Protein AF-A0A5E4NGT5-F1 (afdb_monomer_lite)

pLDDT: mean 90.68, std 8.02, range [58.66, 97.12]

Structure (mmCIF, N/CA/C/O backbone):
data_AF-A0A5E4NGT5-F1
#
_entry.id   AF-A0A5E4NGT5-F1
#
loop_
_atom_site.group_PDB
_atom_site.id
_atom_site.type_symbol
_atom_site.label_atom_id
_atom_site.label_alt_id
_atom_site.label_comp_id
_atom_site.label_asym_id
_atom_site.label_entity_id
_atom_site.label_seq_id
_atom_site.pdbx_PDB_ins_code
_atom_site.Cartn_x
_atom_site.Cartn_y
_atom_site.Cartn_z
_atom_site.occupancy
_atom_site.B_iso_or_equiv
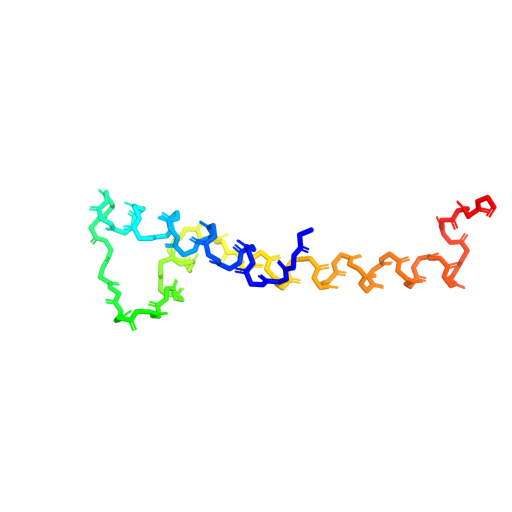_atom_site.auth_seq_id
_atom_site.auth_comp_id
_atom_site.auth_asym_id
_atom_site.auth_atom_id
_atom_site.pdbx_PDB_model_num
ATOM 1 N N . MET A 1 1 ? 16.448 4.890 -3.033 1.00 58.66 1 MET A N 1
ATOM 2 C CA . MET A 1 1 ? 15.552 4.412 -1.948 1.00 58.66 1 MET A CA 1
ATOM 3 C C . MET A 1 1 ? 15.714 2.906 -1.767 1.00 58.66 1 MET A C 1
ATOM 5 O O . MET A 1 1 ? 15.572 2.181 -2.748 1.00 58.66 1 MET A O 1
ATOM 9 N N . SER A 1 2 ? 16.014 2.424 -0.559 1.00 73.75 2 SER A N 1
ATOM 10 C CA . SER A 1 2 ? 16.021 0.986 -0.230 1.00 73.75 2 SER A CA 1
ATOM 11 C C . SER A 1 2 ? 14.595 0.461 0.017 1.00 73.75 2 SER A C 1
ATOM 13 O O . SER A 1 2 ? 13.690 1.263 0.259 1.00 73.75 2 SER A O 1
ATOM 15 N N . SER A 1 3 ? 14.384 -0.864 -0.047 1.00 75.81 3 SER A N 1
ATOM 16 C CA . SER A 1 3 ? 13.071 -1.502 0.211 1.00 75.81 3 SER A CA 1
ATOM 17 C C . SER A 1 3 ? 12.479 -1.079 1.567 1.00 75.81 3 SER A C 1
ATOM 19 O O . SER A 1 3 ? 11.314 -0.703 1.666 1.00 75.81 3 SER A O 1
ATOM 21 N N . TYR A 1 4 ? 13.343 -0.966 2.579 1.00 84.19 4 TYR A N 1
ATOM 22 C CA . TYR 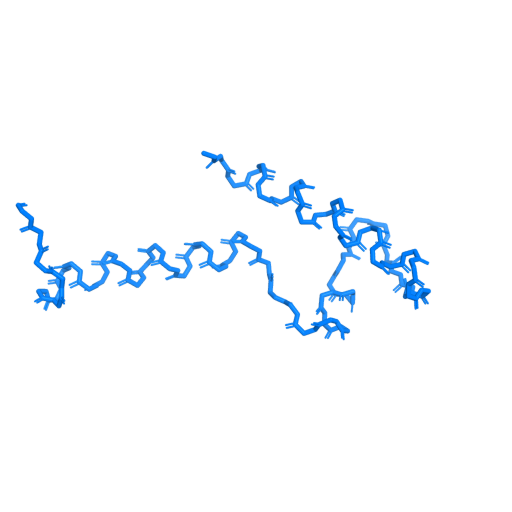A 1 4 ? 13.000 -0.516 3.928 1.00 84.19 4 TYR A CA 1
ATOM 23 C C . TYR A 1 4 ? 12.345 0.876 3.990 1.00 84.19 4 TYR A C 1
ATOM 25 O O . TYR A 1 4 ? 11.430 1.110 4.778 1.00 84.19 4 TYR A O 1
ATOM 33 N N . GLN A 1 5 ? 12.787 1.828 3.160 1.00 89.31 5 GLN A N 1
ATOM 34 C CA . GLN A 1 5 ? 12.210 3.178 3.179 1.00 89.31 5 GLN A CA 1
ATOM 35 C C . GLN A 1 5 ? 10.794 3.198 2.593 1.00 89.31 5 GLN A C 1
ATOM 37 O O . GLN A 1 5 ? 9.930 3.896 3.120 1.00 89.31 5 GLN A O 1
ATOM 42 N N . LEU A 1 6 ? 10.539 2.403 1.547 1.00 89.81 6 LEU A N 1
ATOM 43 C CA . LEU A 1 6 ? 9.196 2.236 0.978 1.00 89.81 6 LEU A CA 1
ATOM 44 C C . LEU A 1 6 ? 8.238 1.626 2.000 1.00 89.81 6 LEU A C 1
ATOM 46 O O . LEU A 1 6 ? 7.136 2.135 2.193 1.00 89.81 6 LEU A O 1
ATOM 50 N N . GLU A 1 7 ? 8.691 0.588 2.696 1.00 89.88 7 GLU A N 1
ATOM 51 C CA . GLU A 1 7 ? 7.909 -0.070 3.735 1.00 89.88 7 GLU A CA 1
ATOM 52 C C . GLU A 1 7 ? 7.560 0.894 4.878 1.00 89.88 7 GLU A C 1
ATOM 54 O O . GLU A 1 7 ? 6.406 0.974 5.296 1.00 89.88 7 GLU A O 1
ATOM 59 N N . ARG A 1 8 ? 8.520 1.702 5.346 1.00 92.06 8 ARG A N 1
ATOM 60 C CA . ARG A 1 8 ? 8.271 2.716 6.385 1.00 92.06 8 ARG A CA 1
ATOM 61 C C . ARG A 1 8 ? 7.251 3.765 5.961 1.00 92.06 8 ARG A C 1
ATOM 63 O O . ARG A 1 8 ? 6.373 4.106 6.754 1.00 92.06 8 ARG A O 1
ATOM 70 N N . VAL A 1 9 ? 7.369 4.284 4.738 1.00 94.19 9 VAL A 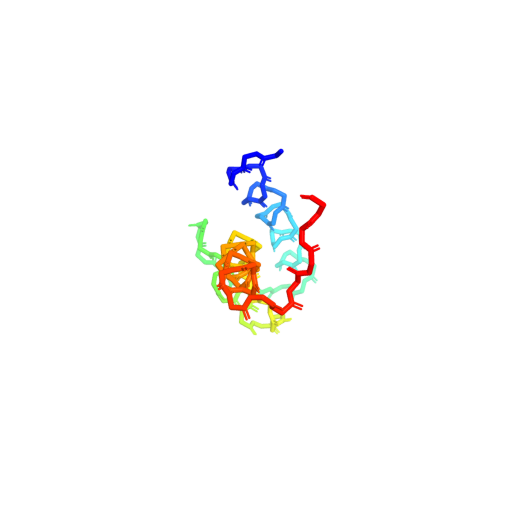N 1
ATOM 71 C CA . VAL A 1 9 ? 6.419 5.270 4.199 1.00 94.19 9 VAL A CA 1
ATOM 72 C C . VAL A 1 9 ? 5.022 4.660 4.126 1.00 94.19 9 VAL A C 1
ATOM 74 O O . VAL A 1 9 ? 4.068 5.257 4.625 1.00 94.19 9 VAL A O 1
ATOM 77 N N . GLN A 1 10 ? 4.907 3.442 3.596 1.00 95.06 10 GLN A N 1
ATOM 78 C CA . GLN A 1 10 ? 3.626 2.756 3.490 1.00 95.06 10 GLN A CA 1
ATOM 79 C C . GLN A 1 10 ? 3.020 2.448 4.862 1.00 95.06 10 GLN A C 1
ATOM 81 O O . GLN A 1 10 ? 1.853 2.745 5.086 1.00 95.06 10 GLN A O 1
ATOM 86 N N . ARG A 1 11 ? 3.801 1.935 5.820 1.00 94.19 11 ARG A N 1
ATOM 87 C CA . ARG A 1 11 ? 3.330 1.677 7.192 1.00 94.19 11 ARG A CA 1
ATOM 88 C C . ARG A 1 11 ? 2.838 2.955 7.876 1.00 94.19 11 ARG A C 1
ATOM 90 O O . ARG A 1 11 ? 1.829 2.917 8.574 1.00 94.19 11 ARG A O 1
ATOM 97 N N . LYS A 1 12 ? 3.511 4.094 7.666 1.00 95.50 12 LYS A N 1
ATOM 98 C CA . LYS A 1 12 ? 3.072 5.389 8.213 1.00 95.50 12 LYS A CA 1
ATOM 99 C C . LYS A 1 12 ? 1.731 5.825 7.618 1.00 95.50 12 LYS A C 1
ATOM 101 O O . LYS A 1 12 ? 0.866 6.278 8.362 1.00 95.50 12 LYS A O 1
ATOM 106 N N . PHE A 1 13 ? 1.554 5.648 6.310 1.00 96.12 13 PHE A N 1
ATOM 107 C CA . PHE A 1 13 ? 0.282 5.897 5.635 1.00 96.12 13 PHE A CA 1
ATOM 108 C C . PHE A 1 13 ? -0.831 4.972 6.151 1.00 96.12 13 PHE A C 1
ATOM 110 O O . PHE A 1 13 ? -1.881 5.460 6.554 1.00 96.12 13 PHE A O 1
ATOM 117 N N . LEU A 1 14 ? -0.591 3.659 6.213 1.00 95.75 14 LEU A N 1
ATOM 118 C CA . LEU A 1 14 ? -1.598 2.675 6.629 1.00 95.75 14 LEU A CA 1
ATOM 119 C C . LEU A 1 14 ? -2.025 2.865 8.085 1.00 95.75 14 LEU A C 1
ATOM 121 O O . LEU A 1 14 ? -3.210 2.765 8.376 1.00 95.75 14 LEU A O 1
ATOM 125 N N . ARG A 1 15 ? -1.094 3.224 8.978 1.00 95.25 15 ARG A N 1
ATOM 126 C CA . ARG A 1 15 ? -1.412 3.600 10.364 1.00 95.25 15 ARG A CA 1
ATOM 127 C C . ARG A 1 15 ? -2.334 4.814 10.441 1.00 95.25 15 ARG A C 1
ATOM 129 O O . ARG A 1 15 ? -3.225 4.869 11.279 1.00 95.25 15 ARG A O 1
ATOM 136 N N . PHE A 1 16 ? -2.083 5.820 9.610 1.00 95.88 16 PHE A N 1
ATOM 137 C CA . PHE A 1 16 ? -2.926 7.008 9.579 1.00 95.88 16 PHE A CA 1
ATOM 138 C C . PHE A 1 16 ? -4.310 6.685 9.002 1.00 95.88 16 PHE A C 1
ATOM 140 O O . PHE A 1 16 ? -5.322 7.079 9.575 1.00 95.88 16 PHE A O 1
ATOM 147 N N . ALA A 1 17 ? -4.360 5.914 7.916 1.00 95.75 17 ALA A N 1
ATOM 148 C CA . ALA A 1 17 ? -5.608 5.499 7.290 1.00 95.75 17 ALA A CA 1
ATOM 149 C C . ALA A 1 17 ? -6.463 4.626 8.220 1.00 95.75 17 ALA A C 1
ATOM 151 O O . ALA A 1 17 ? -7.660 4.868 8.328 1.00 95.75 17 ALA A O 1
ATOM 152 N N . SER A 1 18 ? -5.865 3.664 8.933 1.00 95.25 18 SER A N 1
ATOM 153 C CA . SER A 1 18 ? -6.600 2.818 9.880 1.00 95.25 18 SER A CA 1
ATOM 154 C C . SER A 1 18 ? -7.197 3.623 11.029 1.00 95.25 18 SER A C 1
ATOM 156 O O . SER A 1 18 ? -8.343 3.386 11.401 1.00 95.25 18 SER A O 1
ATOM 158 N N . PHE A 1 19 ? -6.472 4.628 11.528 1.00 94.94 19 PHE A N 1
ATOM 159 C CA . PHE A 1 19 ? -6.987 5.561 12.528 1.00 94.94 19 PHE A CA 1
ATOM 160 C C . PHE A 1 19 ? -8.183 6.372 12.007 1.00 94.94 19 PHE A C 1
ATOM 162 O O . PHE A 1 19 ? -9.221 6.424 12.662 1.00 94.94 19 PHE A O 1
ATOM 169 N N . VAL A 1 20 ? -8.061 6.982 10.822 1.00 97.12 20 VAL A N 1
ATOM 170 C CA . VAL A 1 20 ? -9.124 7.822 10.238 1.00 97.12 20 VAL A CA 1
ATOM 171 C C . VAL A 1 20 ? -10.367 7.001 9.883 1.00 97.12 20 VAL A C 1
ATOM 173 O O . VAL A 1 20 ? -11.487 7.452 10.108 1.00 97.12 20 VAL A O 1
ATOM 176 N N . LEU A 1 21 ? -10.177 5.795 9.347 1.00 95.56 21 LEU A N 1
ATOM 177 C CA . LEU A 1 21 ? -11.253 4.934 8.847 1.00 95.56 21 LEU A CA 1
ATOM 178 C C . LEU A 1 21 ? -11.776 3.939 9.888 1.00 95.56 21 LEU A C 1
ATOM 180 O O . LEU A 1 21 ? -12.694 3.185 9.582 1.00 95.56 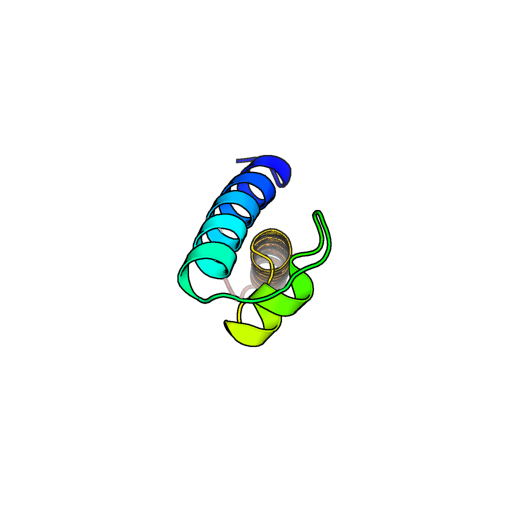21 LEU A O 1
ATOM 184 N N . LYS A 1 22 ? -11.212 3.942 11.104 1.00 94.94 22 LYS A N 1
ATOM 185 C CA . LYS A 1 22 ? -11.555 3.015 12.195 1.00 94.94 22 LYS A CA 1
ATOM 186 C C . LYS A 1 22 ? -11.475 1.545 11.767 1.00 94.94 22 LYS A C 1
ATOM 188 O O . LYS A 1 22 ? -12.363 0.753 12.063 1.00 94.94 22 LYS A O 1
ATOM 193 N N . ILE A 1 23 ? -10.414 1.200 11.041 1.00 94.12 23 ILE A N 1
ATOM 194 C CA . ILE A 1 23 ? -10.152 -0.178 10.619 1.00 94.12 23 ILE A CA 1
ATOM 195 C C . ILE A 1 23 ? -9.309 -0.840 11.701 1.00 94.12 23 ILE A C 1
ATOM 197 O O . ILE A 1 23 ? -8.178 -0.411 11.947 1.00 94.12 23 ILE A O 1
ATOM 201 N N . ASP A 1 24 ? -9.836 -1.897 12.308 1.00 90.88 24 ASP A N 1
ATOM 202 C CA . ASP A 1 24 ? -9.072 -2.709 13.246 1.00 90.88 24 A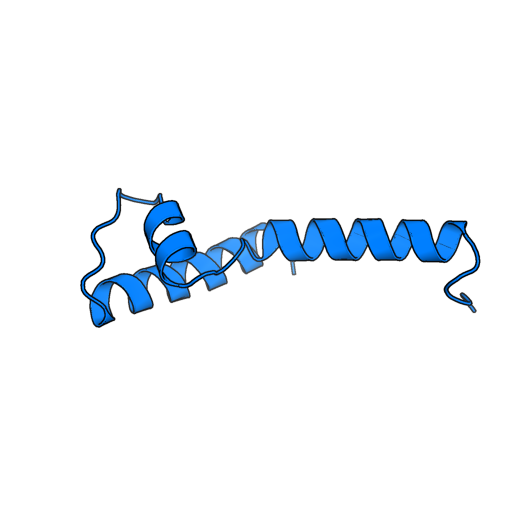SP A CA 1
ATOM 203 C C . ASP A 1 24 ? -7.963 -3.472 12.518 1.00 90.88 24 ASP A C 1
ATOM 205 O O . ASP A 1 24 ? -8.142 -4.006 11.419 1.00 90.88 24 ASP A O 1
ATOM 209 N N . TYR A 1 25 ? -6.785 -3.509 13.132 1.00 88.88 25 TYR A N 1
ATOM 210 C CA . TYR A 1 25 ? -5.629 -4.203 12.585 1.00 88.88 25 TYR A CA 1
ATOM 211 C C . TYR A 1 25 ? -4.743 -4.739 13.707 1.00 88.88 25 TYR A C 1
ATOM 213 O O . TYR A 1 25 ? -4.681 -4.177 14.804 1.00 88.88 25 TYR A O 1
ATOM 221 N N . LEU A 1 26 ? -4.048 -5.839 13.425 1.00 87.75 26 LEU A N 1
ATOM 222 C CA . LEU A 1 26 ? -3.089 -6.418 14.355 1.00 87.75 26 LEU A CA 1
ATOM 223 C C . LEU A 1 26 ? -1.799 -5.587 14.348 1.00 87.75 26 LEU A C 1
ATOM 225 O O . LEU A 1 26 ? -1.381 -5.055 13.321 1.00 87.75 26 LEU A O 1
ATOM 229 N N . LEU A 1 27 ? -1.146 -5.464 15.503 1.00 83.06 27 LEU A N 1
ATOM 230 C CA . LEU A 1 27 ? 0.064 -4.658 15.644 1.00 83.06 27 LEU A CA 1
ATOM 231 C C . LEU A 1 27 ? 1.115 -5.041 14.581 1.00 83.06 27 LEU A C 1
ATOM 233 O O . LEU A 1 27 ? 1.579 -6.173 14.524 1.00 83.06 27 LEU A O 1
ATOM 237 N N . HIS A 1 28 ? 1.493 -4.064 13.753 1.00 80.50 28 HIS A N 1
ATOM 238 C CA . HIS A 1 28 ? 2.418 -4.200 12.616 1.00 80.50 28 HIS A CA 1
ATOM 239 C C . HIS A 1 28 ? 1.955 -5.078 11.443 1.00 80.50 28 HIS A C 1
ATOM 241 O O . HIS A 1 28 ? 2.671 -5.123 10.438 1.00 80.50 28 HIS A O 1
ATOM 247 N N . ASP A 1 29 ? 0.769 -5.672 11.504 1.00 89.50 29 ASP A N 1
ATOM 248 C CA . ASP A 1 29 ? 0.133 -6.334 10.373 1.00 89.50 29 ASP A CA 1
ATOM 249 C C . ASP A 1 29 ? -0.945 -5.419 9.783 1.00 89.50 29 ASP A C 1
ATOM 251 O O . ASP A 1 29 ? -2.022 -5.213 10.341 1.00 89.50 29 ASP A O 1
ATOM 255 N N . TYR A 1 30 ? -0.619 -4.831 8.635 1.00 92.19 30 TYR A N 1
ATOM 256 C CA . TYR A 1 30 ? -1.511 -3.928 7.914 1.00 92.19 30 TYR A CA 1
ATOM 257 C C . TYR A 1 30 ? -2.201 -4.607 6.725 1.00 92.19 30 TYR A C 1
ATOM 259 O O . TYR A 1 30 ? -2.753 -3.912 5.872 1.00 92.19 30 TYR A O 1
ATOM 267 N N . THR A 1 31 ? -2.188 -5.941 6.649 1.00 93.38 31 THR A N 1
ATOM 268 C CA . THR A 1 31 ? -2.784 -6.694 5.534 1.00 93.38 31 THR A CA 1
ATOM 269 C C . THR A 1 31 ? -4.283 -6.422 5.419 1.00 93.38 31 THR A C 1
ATOM 271 O O . THR A 1 31 ? -4.779 -6.156 4.327 1.00 93.38 31 THR A O 1
ATOM 274 N N . THR A 1 32 ? -4.996 -6.359 6.547 1.00 92.75 32 THR A N 1
ATOM 275 C CA . THR A 1 32 ? -6.428 -6.012 6.582 1.00 92.75 32 THR A CA 1
ATOM 276 C C . THR A 1 32 ? -6.693 -4.598 6.067 1.00 92.75 32 THR A C 1
ATOM 278 O O . THR A 1 32 ? -7.617 -4.380 5.288 1.00 92.75 32 THR A O 1
ATOM 281 N N . VAL A 1 33 ? -5.847 -3.633 6.442 1.00 95.56 33 VAL A N 1
ATOM 282 C CA . VAL A 1 33 ? -5.971 -2.234 6.000 1.00 95.56 33 VAL A CA 1
ATOM 283 C C . VAL A 1 33 ? -5.686 -2.116 4.502 1.00 95.56 33 VAL A C 1
ATOM 285 O O . VAL A 1 33 ? -6.384 -1.396 3.794 1.00 95.56 33 VAL A O 1
ATOM 288 N N . LEU A 1 34 ? -4.691 -2.850 3.999 1.00 95.75 34 LEU A N 1
ATOM 289 C CA . LEU A 1 34 ? -4.386 -2.928 2.570 1.00 95.75 34 LEU A CA 1
ATOM 290 C C . LEU A 1 34 ? -5.546 -3.518 1.774 1.00 95.75 34 LEU A C 1
ATOM 292 O O . LEU A 1 34 ? -5.945 -2.926 0.775 1.00 95.75 34 LEU A O 1
ATOM 296 N N . ALA A 1 35 ? -6.106 -4.637 2.236 1.00 95.31 35 ALA A N 1
ATOM 297 C CA . ALA A 1 35 ? -7.239 -5.288 1.592 1.00 95.31 35 ALA A CA 1
ATOM 298 C C . ALA A 1 35 ? -8.468 -4.369 1.557 1.00 95.31 35 ALA A C 1
ATOM 300 O O . ALA A 1 35 ? -9.078 -4.202 0.503 1.00 95.31 35 ALA A O 1
ATOM 301 N N . TYR A 1 36 ? -8.775 -3.706 2.677 1.00 95.19 36 TYR A N 1
ATOM 302 C CA . TYR A 1 36 ? -9.881 -2.752 2.770 1.00 95.19 36 TYR A CA 1
ATOM 303 C C . TYR A 1 36 ? -9.725 -1.581 1.787 1.00 95.19 36 TYR A C 1
ATOM 305 O O . TYR A 1 36 ? -10.689 -1.161 1.154 1.00 95.19 36 TYR A O 1
ATOM 313 N N . LEU A 1 37 ? -8.501 -1.070 1.626 1.00 95.31 37 LEU A N 1
ATOM 314 C CA . LEU A 1 37 ? -8.185 0.026 0.705 1.00 95.31 37 LEU A CA 1
ATOM 315 C C . LEU A 1 37 ? -7.902 -0.430 -0.735 1.00 95.31 37 LEU A C 1
ATOM 317 O O . LEU A 1 37 ? -7.618 0.414 -1.582 1.00 95.31 37 LEU A O 1
ATOM 321 N N . GLN A 1 38 ? -7.941 -1.738 -1.012 1.00 95.94 38 GLN A N 1
ATOM 322 C CA . GLN A 1 38 ? -7.566 -2.335 -2.300 1.00 95.94 38 GLN A CA 1
ATOM 323 C C . GLN A 1 38 ? -6.149 -1.938 -2.761 1.00 95.94 38 GLN A C 1
ATOM 325 O O . GLN A 1 38 ? -5.890 -1.670 -3.935 1.00 95.94 38 GLN A O 1
ATOM 330 N N . LEU A 1 39 ? -5.208 -1.886 -1.818 1.00 95.00 39 LEU A N 1
ATOM 331 C CA . LEU A 1 39 ? -3.813 -1.521 -2.055 1.00 95.00 39 LEU A CA 1
ATOM 332 C C . LEU A 1 39 ? -2.898 -2.749 -1.989 1.00 95.00 39 LEU A C 1
ATOM 334 O O . LEU A 1 39 ? -3.104 -3.657 -1.192 1.00 95.00 39 LEU A O 1
ATOM 338 N N . ALA A 1 40 ? -1.821 -2.727 -2.773 1.00 93.44 40 ALA A N 1
ATOM 339 C CA . ALA A 1 40 ? -0.717 -3.684 -2.673 1.00 93.44 40 ALA A CA 1
ATOM 340 C C . ALA A 1 40 ? 0.476 -3.085 -1.908 1.00 93.44 40 ALA A C 1
ATOM 342 O O . ALA A 1 40 ? 0.618 -1.858 -1.809 1.00 93.44 40 ALA A O 1
ATOM 343 N N . PHE A 1 41 ? 1.387 -3.929 -1.417 1.00 92.50 41 PHE A N 1
ATOM 344 C CA . PHE A 1 41 ? 2.651 -3.448 -0.864 1.00 92.50 41 PHE A CA 1
ATOM 345 C C . PHE A 1 41 ? 3.479 -2.731 -1.939 1.00 92.50 41 PHE A C 1
ATOM 347 O O . PHE A 1 41 ? 3.624 -3.193 -3.073 1.00 92.50 41 PHE A O 1
ATOM 354 N N . LEU A 1 42 ? 4.047 -1.576 -1.590 1.00 92.81 42 LEU A N 1
ATOM 355 C CA . LEU A 1 42 ? 4.887 -0.799 -2.499 1.00 92.81 42 LEU A CA 1
ATOM 356 C C . LEU A 1 42 ? 6.182 -1.546 -2.843 1.00 92.81 42 LEU A C 1
ATOM 358 O O . LEU A 1 42 ? 6.701 -1.387 -3.948 1.00 92.81 42 LEU A O 1
ATOM 362 N N . ALA A 1 43 ? 6.690 -2.357 -1.911 1.00 90.25 43 ALA A N 1
ATOM 363 C CA . ALA A 1 43 ? 7.833 -3.231 -2.146 1.00 90.25 43 ALA A CA 1
ATOM 364 C C . ALA A 1 43 ? 7.528 -4.256 -3.251 1.00 90.25 43 ALA A C 1
ATOM 366 O O . ALA A 1 43 ? 8.291 -4.338 -4.213 1.00 90.25 43 ALA A O 1
ATOM 367 N N . ASP A 1 44 ? 6.379 -4.931 -3.176 1.00 91.50 44 ASP A N 1
ATOM 368 C CA . ASP A 1 44 ? 5.941 -5.914 -4.176 1.00 91.50 44 ASP A CA 1
ATOM 369 C C . ASP A 1 44 ? 5.710 -5.262 -5.538 1.00 91.50 44 ASP A C 1
ATOM 371 O O . ASP A 1 44 ? 6.203 -5.745 -6.557 1.00 91.50 44 ASP A O 1
ATOM 375 N N . ARG A 1 45 ? 5.035 -4.102 -5.568 1.00 92.00 45 ARG A N 1
ATOM 376 C CA . ARG A 1 45 ? 4.854 -3.329 -6.808 1.00 92.00 45 ARG A CA 1
ATOM 377 C C . ARG 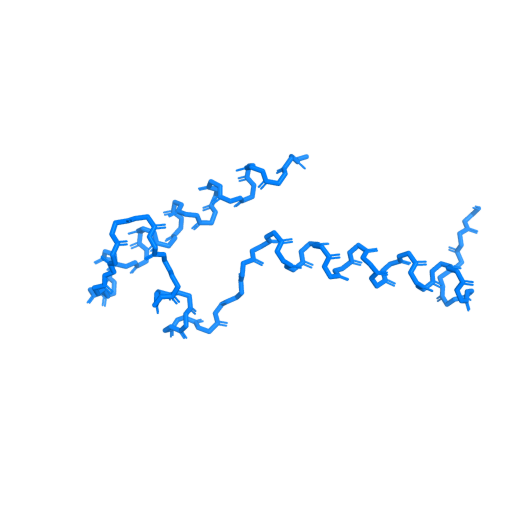A 1 45 ? 6.196 -2.999 -7.450 1.00 92.00 45 ARG A C 1
ATOM 379 O O . ARG A 1 45 ? 6.362 -3.198 -8.648 1.00 92.00 45 ARG A O 1
ATOM 386 N N . ARG A 1 46 ? 7.167 -2.526 -6.665 1.00 92.12 46 ARG A N 1
ATOM 387 C CA . ARG A 1 46 ? 8.509 -2.220 -7.171 1.00 92.12 46 ARG A CA 1
ATOM 388 C C . ARG A 1 46 ? 9.228 -3.471 -7.667 1.00 92.12 46 ARG A C 1
ATOM 390 O O . ARG A 1 46 ? 9.873 -3.409 -8.708 1.00 92.12 46 ARG A O 1
ATOM 397 N N . HIS A 1 47 ? 9.132 -4.579 -6.939 1.00 92.56 47 HIS A N 1
ATOM 398 C CA . HIS A 1 47 ? 9.732 -5.846 -7.340 1.00 92.56 47 HIS A CA 1
ATOM 399 C C . HIS A 1 47 ? 9.179 -6.313 -8.693 1.00 92.56 47 HIS A C 1
ATOM 401 O O . HIS A 1 47 ? 9.951 -6.549 -9.620 1.00 92.56 47 HIS A O 1
ATOM 407 N N . ASN A 1 48 ? 7.854 -6.319 -8.846 1.00 94.12 48 ASN A N 1
ATOM 408 C CA . ASN A 1 48 ? 7.186 -6.716 -10.085 1.00 94.12 48 ASN A CA 1
ATOM 409 C C . ASN A 1 48 ? 7.522 -5.783 -11.253 1.00 94.12 48 ASN A C 1
ATOM 411 O O . ASN A 1 48 ? 7.793 -6.254 -12.358 1.00 94.12 48 ASN A O 1
ATOM 415 N N . THR A 1 49 ? 7.561 -4.467 -11.022 1.00 92.25 49 THR A N 1
ATOM 416 C CA . THR A 1 49 ? 7.975 -3.502 -12.051 1.00 92.25 49 THR A CA 1
ATOM 417 C C . THR A 1 49 ? 9.423 -3.727 -12.473 1.00 92.25 49 THR A C 1
ATOM 419 O O . THR A 1 49 ? 9.708 -3.722 -13.666 1.00 92.25 49 THR A O 1
ATOM 422 N N . ASN A 1 50 ? 10.333 -3.975 -11.527 1.00 93.88 50 ASN A N 1
ATOM 423 C CA . ASN A 1 50 ? 11.735 -4.255 -11.836 1.00 93.88 50 ASN A CA 1
ATOM 424 C C . ASN A 1 50 ? 11.891 -5.549 -12.648 1.00 93.88 50 ASN A C 1
ATOM 426 O O . ASN A 1 50 ? 12.632 -5.562 -13.627 1.00 93.88 50 ASN A O 1
ATOM 430 N N . LEU A 1 51 ? 11.179 -6.618 -12.278 1.00 95.44 51 LEU A N 1
ATOM 431 C CA . LEU A 1 51 ? 11.173 -7.868 -13.042 1.00 95.44 51 LEU A CA 1
ATOM 432 C C . LEU A 1 51 ? 10.627 -7.659 -14.456 1.00 95.44 51 LEU A C 1
ATOM 434 O O . LEU A 1 51 ? 11.235 -8.103 -15.426 1.00 95.44 51 LEU A O 1
ATOM 438 N N . THR A 1 52 ? 9.511 -6.940 -14.578 1.00 95.56 52 THR A N 1
ATOM 439 C CA . THR A 1 52 ? 8.895 -6.620 -15.873 1.00 95.56 52 THR A CA 1
ATOM 440 C C . THR A 1 52 ? 9.846 -5.804 -16.742 1.00 95.56 52 THR A C 1
ATOM 442 O O . THR A 1 52 ? 9.989 -6.083 -17.928 1.00 95.56 52 THR A O 1
ATOM 445 N N . PHE A 1 53 ? 10.532 -4.826 -16.149 1.00 93.94 53 PHE A N 1
ATOM 446 C CA . PHE A 1 53 ? 11.534 -4.018 -16.829 1.00 93.94 53 PHE A CA 1
ATOM 447 C C . PHE A 1 53 ? 12.680 -4.881 -17.368 1.00 93.94 53 PHE A C 1
ATOM 449 O O . PHE A 1 53 ? 12.937 -4.846 -18.568 1.00 93.94 53 PHE A O 1
ATOM 456 N N . ILE A 1 54 ? 13.308 -5.708 -16.523 1.00 94.38 54 ILE A N 1
ATOM 457 C CA . ILE A 1 54 ? 14.398 -6.606 -16.940 1.00 94.38 54 ILE A CA 1
ATOM 458 C C . ILE A 1 54 ? 13.923 -7.537 -18.057 1.00 94.38 54 ILE A C 1
ATOM 460 O O . ILE A 1 54 ? 14.590 -7.671 -19.077 1.00 94.38 54 ILE A O 1
ATOM 464 N N . ASN A 1 55 ? 12.743 -8.139 -17.905 1.00 95.69 55 ASN A N 1
ATOM 465 C CA . ASN A 1 55 ? 12.178 -9.016 -18.922 1.00 95.69 55 ASN A CA 1
ATOM 466 C C . ASN A 1 55 ? 11.947 -8.287 -20.254 1.00 95.69 55 ASN A C 1
ATOM 468 O O . ASN A 1 55 ? 12.203 -8.839 -21.320 1.00 95.69 55 ASN A O 1
ATOM 472 N N . ASN A 1 56 ? 11.472 -7.046 -20.219 1.00 94.50 56 ASN A N 1
ATOM 473 C CA . ASN A 1 56 ? 11.247 -6.269 -21.433 1.00 94.50 56 ASN A CA 1
ATOM 474 C C . ASN A 1 56 ? 12.557 -5.863 -22.118 1.00 94.50 56 ASN A C 1
ATOM 476 O O . ASN A 1 56 ? 12.602 -5.875 -23.346 1.00 94.50 56 ASN A O 1
ATOM 480 N N . VAL A 1 57 ? 13.612 -5.572 -21.352 1.00 94.19 57 VAL A N 1
ATOM 481 C CA . VAL A 1 57 ? 14.964 -5.347 -21.891 1.00 94.19 57 VAL A CA 1
ATOM 482 C C . VAL A 1 57 ? 15.482 -6.616 -22.572 1.00 94.19 57 VAL A C 1
ATOM 484 O O . VAL A 1 57 ? 15.894 -6.570 -23.726 1.00 94.19 57 VAL A O 1
ATOM 487 N N . LEU A 1 58 ? 15.391 -7.772 -21.906 1.00 94.06 58 LEU A N 1
ATOM 488 C CA . LEU A 1 58 ? 15.866 -9.049 -22.456 1.00 94.06 58 LEU A CA 1
ATOM 489 C C . LEU A 1 58 ? 15.118 -9.477 -23.725 1.00 94.06 58 LEU A C 1
ATOM 491 O O . LEU A 1 58 ? 15.704 -10.101 -24.603 1.00 94.06 58 LEU A O 1
ATOM 495 N N . ASN A 1 59 ? 13.834 -9.135 -23.833 1.00 95.25 59 ASN A N 1
ATOM 496 C CA . ASN A 1 59 ? 13.010 -9.457 -24.998 1.00 95.25 59 ASN A CA 1
ATOM 497 C C . ASN A 1 59 ? 13.049 -8.380 -26.097 1.00 95.25 59 ASN A C 1
ATOM 499 O O . ASN A 1 59 ? 12.238 -8.445 -27.019 1.00 95.25 59 ASN A O 1
ATOM 503 N N . GLY A 1 60 ? 13.913 -7.363 -25.983 1.00 90.25 60 GLY A N 1
ATOM 504 C CA . GLY A 1 60 ? 14.007 -6.280 -26.969 1.00 90.25 60 GLY A CA 1
ATOM 505 C C . GLY A 1 60 ? 12.721 -5.457 -27.112 1.00 90.25 60 GLY A C 1
ATOM 506 O O . GLY A 1 60 ? 12.481 -4.859 -28.153 1.00 90.25 60 GLY A O 1
ATOM 507 N N . LYS A 1 61 ? 11.856 -5.452 -26.088 1.00 91.06 61 LYS A N 1
ATOM 508 C CA . LYS A 1 61 ? 10.634 -4.625 -26.046 1.00 91.06 61 LYS A CA 1
ATOM 509 C C . LYS A 1 61 ? 10.904 -3.205 -25.557 1.00 91.06 61 LYS A C 1
ATOM 511 O O . LYS A 1 61 ? 10.045 -2.338 -25.693 1.00 91.06 61 LYS A O 1
ATOM 516 N N . ILE A 1 62 ? 12.044 -3.002 -24.908 1.00 88.81 62 ILE A N 1
ATOM 517 C CA . ILE A 1 62 ? 12.557 -1.697 -24.512 1.00 88.81 62 ILE A CA 1
ATOM 518 C C . ILE A 1 62 ? 13.915 -1.560 -25.182 1.00 88.81 62 ILE A C 1
ATOM 520 O O . ILE A 1 62 ? 14.810 -2.360 -24.904 1.00 88.81 62 ILE A O 1
ATOM 524 N N . ASP A 1 63 ? 14.053 -0.544 -26.028 1.00 77.56 63 ASP A N 1
ATOM 525 C CA . ASP A 1 63 ? 15.349 -0.149 -26.560 1.00 77.56 63 ASP A CA 1
ATOM 526 C C . ASP A 1 63 ? 16.182 0.420 -25.407 1.00 77.56 63 ASP A C 1
ATOM 528 O O . ASP A 1 63 ? 15.813 1.412 -24.770 1.00 77.56 63 ASP A O 1
ATOM 532 N N . SER A 1 64 ? 17.285 -0.255 -25.094 1.00 63.88 64 SER A N 1
ATOM 533 C CA . SER A 1 64 ? 18.349 0.333 -24.286 1.00 63.88 64 SER A CA 1
ATOM 534 C C . SER A 1 64 ? 19.243 1.154 -25.219 1.00 63.88 64 SER A C 1
ATOM 536 O O . SER A 1 64 ? 19.562 0.648 -26.297 1.00 63.88 64 SER A O 1
ATOM 538 N N . PRO A 1 65 ? 19.672 2.372 -24.838 1.00 61.88 65 PRO A N 1
ATOM 539 C CA . PRO A 1 65 ? 20.851 2.969 -25.455 1.00 61.88 65 PRO A CA 1
ATOM 540 C C . PRO A 1 65 ? 22.074 2.055 -25.297 1.00 61.88 65 PRO A C 1
ATOM 542 O O . PRO A 1 65 ? 22.081 1.234 -24.340 1.00 61.88 65 PRO A O 1
#

Secondary structure (DSSP, 8-state):
--HHHHHHHHHHHHHHHHHHHT---BTTB-HHHHHHTT---HHHHHHHHHHHHHHHHHTTSS---

Organism: NCBI:txid506608

Sequence (65 aa):
MSSYQLERVQRKFLRFASFVLKIDYLLHDYTTVLAYLQLAFLADRRHNTNLTFINNVLNGKIDSP

Foldseek 3Di:
DDLVVQQVVVVVVLVVQCVVVVPDDDVVGSVSSCVVVVHDRPSVVVVVVVVVVVVCVVVVVDDDD

Radius of gyration: 15.87 Å; chains: 1; bounding box: 32×17×43 Å